Protein AF-A0A9W9NTW3-F1 (afdb_monomer_lite)

Sequence (119 aa):
MPRIQFTHSSDPPYADLFVRLSEVDTNGVSHNITQVYKALDPLRDQSQPISLELHDCAHTFRAGTRIRLIVAGGAFPMYARCLGTSEDRVRSDKVVPQKHTITVAGGLSELVLPVQVDA

Foldseek 3Di:
DKKWKFQKQKVVLFFKKKKFKFKQDQVRDTHTFWIDIDGDDSPDDSRGIDMDDTDDGDDDHDPPIDIDMDIDRDDPPVDQHRQSDPDDSVPDPHRDDMDMDIDPPDPRTDIDDPDDDDD

Secondary structure (DSSP, 8-state):
--EEEEEEEEESS--EEEEEEEEE-TTS-EEEEEEEEEEPPTTS-TTSEEEEEPPP----PPTT-EEEEEEES--TTTSPPP-SSSS-TTT-----PPEEEEE-GGG--EEE-------

Radius of gyration: 16.13 Å; chains: 1; bounding box: 38×30×45 Å

Structure (mmCIF, N/CA/C/O backbone):
data_AF-A0A9W9NTW3-F1
#
_entry.id   AF-A0A9W9NTW3-F1
#
loop_
_atom_site.group_PDB
_atom_site.id
_atom_site.type_symbol
_atom_site.label_atom_id
_atom_site.label_alt_id
_atom_site.label_comp_id
_atom_site.label_asym_id
_atom_site.label_entity_id
_atom_site.label_seq_id
_atom_site.pdbx_PDB_ins_code
_atom_site.Cartn_x
_atom_site.Cartn_y
_atom_site.Cartn_z
_atom_site.occupancy
_atom_site.B_iso_or_equiv
_atom_site.auth_seq_id
_atom_site.auth_comp_id
_atom_site.auth_asym_id
_atom_site.auth_atom_id
_atom_site.pdbx_PDB_model_num
ATOM 1 N N . MET A 1 1 ? -15.233 9.287 1.914 1.00 86.88 1 MET A N 1
ATOM 2 C CA . MET A 1 1 ? -14.686 7.929 1.713 1.00 86.88 1 MET A CA 1
ATOM 3 C C . MET A 1 1 ? -13.405 7.747 2.519 1.00 86.88 1 MET A C 1
ATOM 5 O O . MET A 1 1 ? -12.761 8.757 2.799 1.00 86.88 1 MET A O 1
ATOM 9 N N . PRO A 1 2 ? -13.054 6.522 2.952 1.00 95.62 2 PRO A N 1
ATOM 10 C CA . PRO A 1 2 ? -11.778 6.264 3.613 1.00 95.62 2 PRO A CA 1
ATOM 11 C C . PRO A 1 2 ? -10.611 6.588 2.678 1.00 95.62 2 PRO A C 1
ATOM 13 O O . PRO A 1 2 ? -10.638 6.245 1.498 1.00 95.62 2 PRO A O 1
ATOM 16 N N . ARG A 1 3 ? -9.581 7.248 3.197 1.00 96.06 3 ARG A N 1
ATOM 17 C CA . ARG A 1 3 ? -8.427 7.708 2.420 1.00 96.06 3 ARG A CA 1
ATOM 18 C C . ARG A 1 3 ? -7.154 7.445 3.196 1.00 96.06 3 ARG A C 1
ATOM 20 O O . ARG A 1 3 ? -7.140 7.573 4.417 1.00 96.06 3 ARG A O 1
ATOM 27 N N . ILE A 1 4 ? -6.076 7.132 2.491 1.00 95.50 4 ILE A N 1
ATOM 28 C CA . ILE A 1 4 ? -4.745 7.091 3.087 1.00 95.50 4 ILE A CA 1
ATOM 29 C C . ILE A 1 4 ? -3.791 8.054 2.400 1.00 95.50 4 ILE A C 1
ATOM 31 O O . ILE A 1 4 ? -3.919 8.344 1.207 1.00 95.50 4 ILE A O 1
ATOM 35 N N . GLN A 1 5 ? -2.826 8.535 3.172 1.00 94.69 5 GLN A N 1
ATOM 36 C CA . GLN A 1 5 ? -1.736 9.373 2.703 1.00 94.69 5 GLN A CA 1
ATOM 37 C C . GLN A 1 5 ? -0.433 8.883 3.323 1.00 94.69 5 GLN A C 1
ATOM 39 O O . GLN A 1 5 ? -0.409 8.577 4.509 1.00 94.69 5 GLN A O 1
ATOM 44 N N . PHE A 1 6 ? 0.626 8.759 2.525 1.00 94.94 6 PHE A N 1
ATOM 45 C CA . PHE A 1 6 ? 1.968 8.397 2.994 1.00 94.94 6 PHE A CA 1
ATOM 46 C C . PHE A 1 6 ? 3.007 8.677 1.905 1.00 94.94 6 PHE A C 1
ATOM 48 O O . PHE A 1 6 ? 2.689 8.692 0.715 1.00 94.94 6 PHE A O 1
ATOM 55 N N . THR A 1 7 ? 4.266 8.868 2.294 1.00 95.25 7 THR A N 1
ATOM 56 C CA . THR A 1 7 ? 5.374 8.940 1.334 1.00 95.25 7 THR A CA 1
ATOM 57 C C . THR A 1 7 ? 5.814 7.531 0.963 1.00 95.25 7 THR A C 1
ATOM 59 O O . THR A 1 7 ? 6.126 6.714 1.834 1.00 95.25 7 THR A O 1
ATOM 62 N N . HIS A 1 8 ? 5.844 7.256 -0.339 1.00 96.25 8 HIS A N 1
ATOM 63 C CA . HIS A 1 8 ? 6.239 5.970 -0.898 1.00 96.25 8 HIS A CA 1
ATOM 64 C C . HIS A 1 8 ? 7.295 6.156 -1.981 1.00 96.25 8 HIS A C 1
ATOM 66 O O . HIS A 1 8 ? 7.049 6.852 -2.973 1.00 96.25 8 HIS A O 1
ATOM 72 N N . SER A 1 9 ? 8.409 5.440 -1.851 1.00 96.81 9 SER A N 1
ATOM 73 C CA . SER A 1 9 ? 9.389 5.278 -2.920 1.00 96.81 9 SER A CA 1
ATOM 74 C C . SER A 1 9 ? 9.552 3.816 -3.330 1.00 96.81 9 SER A C 1
ATOM 76 O O . SER A 1 9 ? 9.303 2.898 -2.545 1.00 96.81 9 SER A O 1
ATOM 78 N N . SER A 1 10 ? 9.958 3.602 -4.577 1.00 97.94 10 SER A N 1
ATOM 79 C CA . SER A 1 10 ? 10.269 2.293 -5.130 1.00 97.94 10 SER A CA 1
ATOM 80 C C . SER A 1 10 ? 11.496 2.344 -6.032 1.00 97.94 10 SER A C 1
ATOM 82 O O . SER A 1 10 ? 11.723 3.328 -6.743 1.00 97.94 10 SER A O 1
ATOM 84 N N . ASP A 1 11 ? 12.257 1.255 -6.014 1.00 97.38 11 ASP A N 1
ATOM 85 C CA . ASP A 1 11 ? 13.385 1.014 -6.909 1.00 97.38 11 ASP A CA 1
ATOM 86 C C . ASP A 1 11 ? 13.287 -0.416 -7.476 1.00 97.38 11 ASP A C 1
ATOM 88 O O . ASP A 1 11 ? 13.340 -1.367 -6.684 1.00 97.38 11 ASP A O 1
ATOM 92 N N . PRO A 1 12 ? 13.076 -0.600 -8.797 1.00 96.75 12 PRO A N 1
ATOM 93 C CA . PRO A 1 12 ? 12.877 0.429 -9.833 1.00 96.75 12 PRO A CA 1
ATOM 94 C C . PRO A 1 12 ? 11.574 1.250 -9.659 1.00 96.75 12 PRO A C 1
ATOM 96 O O . PRO A 1 12 ? 10.703 0.894 -8.857 1.00 96.75 12 PRO A O 1
ATOM 99 N N . PRO A 1 13 ? 11.387 2.361 -10.407 1.00 97.25 13 PRO A N 1
ATOM 100 C CA . PRO A 1 13 ? 10.246 3.264 -10.202 1.00 97.25 13 PRO A CA 1
ATOM 101 C C . PRO A 1 13 ? 8.897 2.698 -10.674 1.00 97.25 13 PRO A C 1
ATOM 103 O O . PRO A 1 13 ? 7.852 3.235 -10.311 1.00 97.25 13 PRO A O 1
ATOM 106 N N . TYR A 1 14 ? 8.895 1.626 -11.470 1.00 97.56 14 TYR 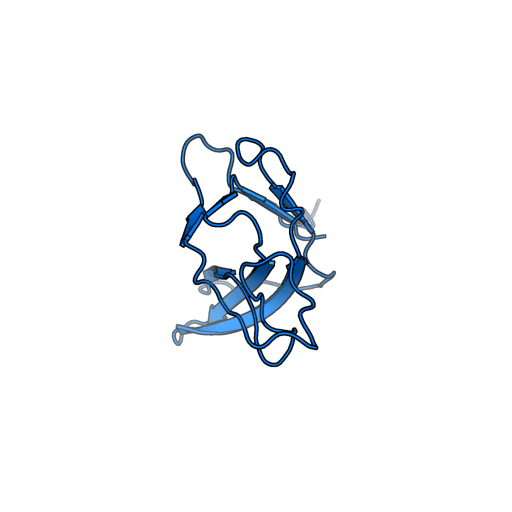A N 1
ATOM 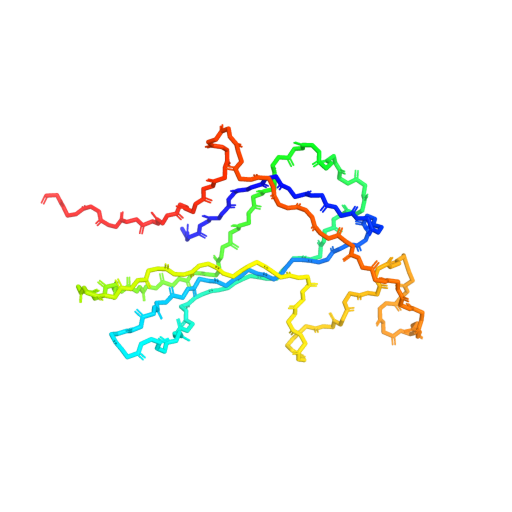107 C CA . TYR A 1 14 ? 7.678 0.949 -11.916 1.00 97.56 14 TYR A CA 1
ATOM 108 C C . TYR A 1 14 ? 7.099 0.152 -10.755 1.00 97.56 14 TYR A C 1
ATOM 110 O O . TYR A 1 14 ? 7.634 -0.897 -10.421 1.00 97.56 14 TYR A O 1
ATOM 118 N N . ALA A 1 15 ? 6.029 0.630 -10.133 1.00 97.62 15 ALA A N 1
ATOM 119 C CA . ALA A 1 15 ? 5.446 -0.006 -8.959 1.00 97.62 15 ALA A CA 1
ATOM 120 C C . ALA A 1 15 ? 3.924 0.087 -8.966 1.00 97.62 15 ALA A C 1
ATOM 122 O O . ALA A 1 15 ? 3.343 1.054 -9.460 1.00 97.62 15 ALA A O 1
ATOM 123 N N . ASP A 1 16 ? 3.291 -0.905 -8.351 1.00 97.50 16 ASP A N 1
ATOM 124 C CA . ASP A 1 16 ? 1.881 -0.846 -7.998 1.00 97.50 16 ASP A CA 1
ATOM 125 C C . ASP A 1 16 ? 1.742 -0.801 -6.487 1.00 97.50 16 ASP A C 1
ATOM 127 O O . ASP A 1 16 ? 2.638 -1.215 -5.750 1.00 97.50 16 ASP A O 1
ATOM 131 N N . LEU A 1 17 ? 0.591 -0.324 -6.033 1.00 98.00 17 LEU A N 1
ATOM 132 C CA . LEU A 1 17 ? 0.193 -0.396 -4.643 1.00 98.00 17 LEU A CA 1
ATOM 133 C C . LEU A 1 17 ? -1.176 -1.037 -4.531 1.00 98.00 17 LEU A C 1
ATOM 135 O O . LEU A 1 17 ? -2.138 -0.602 -5.156 1.00 98.00 17 LEU A O 1
ATOM 139 N N . PHE A 1 18 ? -1.252 -2.048 -3.683 1.00 98.31 18 PHE A N 1
ATOM 140 C CA . PHE A 1 18 ? -2.479 -2.568 -3.123 1.00 98.31 18 PHE A CA 1
ATOM 141 C C . PHE A 1 18 ? -2.559 -2.141 -1.664 1.00 98.31 18 PHE A C 1
ATOM 143 O O . PHE A 1 18 ? -1.623 -2.345 -0.889 1.00 98.31 18 PHE A O 1
ATOM 150 N N . VAL A 1 19 ? -3.688 -1.558 -1.292 1.00 98.25 19 VAL A N 1
ATOM 151 C CA . VAL A 1 19 ? -3.947 -1.087 0.061 1.00 98.25 19 VAL A CA 1
ATOM 152 C C . VAL A 1 19 ? -5.247 -1.704 0.527 1.00 98.25 19 VAL A C 1
ATOM 154 O O . VAL A 1 19 ? -6.257 -1.590 -0.160 1.00 98.25 19 VAL A O 1
ATOM 157 N N . ARG A 1 20 ? -5.238 -2.316 1.708 1.00 98.00 20 ARG A N 1
ATOM 158 C CA . ARG A 1 20 ? -6.417 -2.933 2.316 1.00 98.00 20 ARG A CA 1
ATOM 159 C C . ARG A 1 20 ? -6.610 -2.448 3.745 1.00 98.00 20 ARG A C 1
ATOM 161 O O . ARG A 1 20 ? -5.704 -2.563 4.567 1.00 98.00 20 ARG A O 1
ATOM 168 N N . LEU A 1 21 ? -7.818 -1.978 4.037 1.00 98.38 21 LEU A N 1
ATOM 169 C CA . LEU A 1 21 ? -8.309 -1.694 5.378 1.00 98.38 21 LEU A CA 1
ATOM 170 C C . LEU A 1 21 ? -9.046 -2.921 5.919 1.00 98.38 21 LEU A C 1
ATOM 172 O O . LEU A 1 21 ? -9.805 -3.588 5.213 1.00 98.38 21 LEU A O 1
ATOM 176 N N . SER A 1 22 ? -8.801 -3.268 7.173 1.00 98.44 22 SER A N 1
ATOM 177 C CA . SER A 1 22 ? -9.380 -4.449 7.805 1.00 98.44 22 SER A CA 1
ATOM 178 C C . SER A 1 22 ? -9.696 -4.217 9.270 1.00 98.44 22 SER A C 1
ATOM 180 O O . SER A 1 22 ? -9.043 -3.419 9.941 1.00 98.44 22 SER A O 1
ATOM 182 N N . GLU A 1 23 ? -10.662 -4.977 9.768 1.00 98.50 23 GLU A N 1
ATOM 183 C CA . GLU A 1 23 ? -10.891 -5.165 11.195 1.00 98.50 23 GLU A CA 1
ATOM 184 C C . GLU A 1 23 ? -10.290 -6.506 11.610 1.00 98.50 23 GLU A C 1
ATOM 186 O O . GLU A 1 23 ? -10.466 -7.524 10.940 1.00 98.50 23 GLU A O 1
ATOM 191 N N . VAL A 1 24 ? -9.534 -6.501 12.698 1.00 98.75 24 VAL A N 1
ATOM 192 C CA . VAL A 1 24 ? -9.000 -7.705 13.322 1.00 98.75 24 VAL A CA 1
ATOM 193 C C . VAL A 1 24 ? -9.885 -8.025 14.510 1.00 98.75 24 VAL A C 1
ATOM 195 O O . VAL A 1 24 ? -9.950 -7.230 15.450 1.00 98.75 24 VAL A O 1
ATOM 198 N N . ASP A 1 25 ? -10.576 -9.158 14.449 1.00 97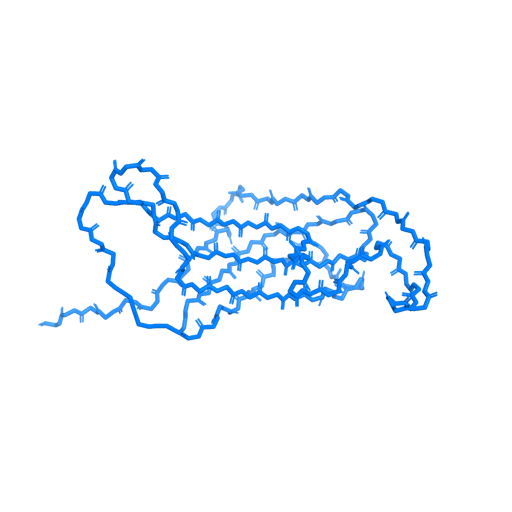.81 25 ASP A N 1
ATOM 199 C CA . ASP A 1 25 ? -11.466 -9.584 15.523 1.00 97.81 25 ASP A CA 1
ATOM 200 C C . ASP A 1 25 ? -10.696 -10.029 16.779 1.00 97.81 25 ASP A C 1
ATOM 202 O O . ASP A 1 25 ? -9.462 -10.085 16.810 1.00 97.81 25 ASP A O 1
ATOM 206 N N . THR A 1 26 ? -11.431 -10.339 17.846 1.00 97.50 26 THR A N 1
ATOM 207 C CA . THR A 1 26 ? -10.862 -10.746 19.140 1.00 97.50 26 THR A CA 1
ATOM 208 C C . THR A 1 26 ? -10.124 -12.087 19.090 1.00 97.50 26 THR A C 1
ATOM 210 O O . THR A 1 26 ? -9.323 -12.360 19.980 1.00 97.50 26 THR A O 1
ATOM 213 N N . ASN A 1 27 ? -10.341 -12.896 18.047 1.00 97.31 27 ASN A N 1
ATOM 214 C CA . ASN A 1 27 ? -9.606 -14.136 17.790 1.00 97.31 27 ASN A CA 1
ATOM 215 C C . ASN A 1 27 ? -8.358 -13.903 16.915 1.00 97.31 27 ASN A C 1
ATOM 217 O O . ASN A 1 27 ? -7.626 -14.845 16.617 1.00 97.31 27 ASN A O 1
ATOM 221 N N . GLY A 1 28 ? -8.102 -12.661 16.490 1.00 97.38 28 GLY A N 1
ATOM 222 C CA . GLY A 1 28 ? -6.970 -12.293 15.644 1.00 97.38 28 GLY A CA 1
ATOM 223 C C . GLY A 1 28 ? -7.214 -12.459 14.140 1.00 97.38 28 GLY A C 1
ATOM 224 O O . GLY A 1 28 ? -6.290 -12.230 13.352 1.00 97.38 28 GLY A O 1
ATOM 225 N N . VAL A 1 29 ? -8.428 -12.822 13.713 1.00 98.19 29 VAL A N 1
ATOM 226 C CA . VAL A 1 29 ? -8.765 -12.983 12.291 1.00 98.19 29 VAL A CA 1
ATOM 227 C C . VAL A 1 29 ? -8.948 -11.609 11.654 1.00 98.19 29 VAL A C 1
ATOM 229 O O . VAL A 1 29 ? -9.635 -10.744 12.190 1.00 98.19 29 VAL A O 1
ATOM 232 N N . SER A 1 30 ? -8.319 -11.392 10.495 1.00 98.31 30 SER A N 1
ATOM 233 C CA . SER A 1 30 ? -8.356 -10.112 9.782 1.00 98.31 30 SER A CA 1
ATOM 234 C C . SER A 1 30 ? -9.398 -10.122 8.664 1.00 98.31 30 SER A C 1
ATOM 236 O O . SER A 1 30 ? -9.183 -10.699 7.594 1.00 98.31 30 SER A O 1
ATOM 238 N N . HIS A 1 31 ? -10.505 -9.424 8.894 1.00 98.06 31 HIS A N 1
ATOM 239 C CA . HIS A 1 31 ? -11.634 -9.298 7.974 1.00 98.06 31 HIS A CA 1
ATOM 240 C C . HIS A 1 31 ? -11.466 -8.072 7.082 1.00 98.06 31 HIS A C 1
ATOM 242 O O . HIS A 1 31 ? -11.147 -6.985 7.560 1.00 98.06 31 HIS A O 1
ATOM 248 N N . ASN A 1 32 ? -11.622 -8.250 5.770 1.00 97.62 32 ASN A N 1
ATOM 249 C CA . ASN A 1 32 ? -11.512 -7.155 4.809 1.00 97.62 32 ASN A CA 1
ATOM 250 C C . ASN A 1 32 ? -12.708 -6.212 4.937 1.00 97.62 32 ASN A C 1
ATOM 252 O O . ASN A 1 32 ? -13.835 -6.694 4.975 1.00 97.62 32 ASN A O 1
ATOM 256 N N . ILE A 1 33 ? -12.465 -4.902 4.941 1.00 97.81 33 ILE A N 1
ATOM 257 C CA . ILE A 1 33 ? -13.533 -3.893 4.902 1.00 97.81 33 ILE A CA 1
ATOM 258 C C . ILE A 1 33 ? -13.584 -3.262 3.515 1.00 97.81 33 ILE A C 1
ATOM 260 O O . ILE A 1 33 ? -14.602 -3.313 2.836 1.00 97.81 33 ILE A O 1
ATOM 264 N N . THR A 1 34 ? -12.469 -2.666 3.098 1.00 98.00 34 THR A N 1
ATOM 265 C CA . THR A 1 34 ? -12.330 -1.997 1.805 1.00 98.00 34 THR A CA 1
ATOM 266 C C . THR A 1 34 ? -10.865 -1.975 1.384 1.00 98.00 34 THR A C 1
ATOM 268 O O . THR A 1 34 ? -9.958 -2.201 2.190 1.00 98.00 34 THR A O 1
ATOM 271 N N . GLN A 1 35 ? -10.622 -1.721 0.106 1.00 98.00 35 GLN A N 1
ATOM 272 C CA . GLN A 1 35 ? -9.303 -1.770 -0.504 1.00 98.00 35 GLN A CA 1
ATOM 273 C C . GLN A 1 35 ? -9.226 -0.875 -1.740 1.00 98.00 35 GLN A C 1
ATOM 275 O O . GLN A 1 35 ? -10.245 -0.404 -2.237 1.00 98.00 35 GLN A O 1
ATOM 280 N N . VAL A 1 36 ? -8.013 -0.656 -2.239 1.00 98.06 36 VAL A N 1
ATOM 281 C CA . VAL A 1 36 ? -7.749 -0.038 -3.542 1.00 98.06 36 VAL A CA 1
ATOM 282 C C . VAL A 1 36 ? -6.478 -0.630 -4.140 1.00 98.06 36 VAL A C 1
ATOM 284 O O . VAL A 1 36 ? -5.565 -1.040 -3.421 1.00 98.06 36 VAL A O 1
ATOM 287 N N . TYR A 1 37 ? -6.421 -0.661 -5.467 1.00 98.06 37 TYR A N 1
ATOM 288 C CA . TYR A 1 37 ? -5.220 -0.965 -6.231 1.00 98.06 37 TYR A CA 1
ATOM 289 C C . TYR A 1 37 ? -4.898 0.201 -7.165 1.00 98.06 37 TYR A C 1
ATOM 291 O O . TYR A 1 37 ? -5.784 0.727 -7.841 1.00 98.06 37 TYR A O 1
ATOM 299 N N . LYS A 1 38 ? -3.628 0.598 -7.224 1.00 97.69 38 LYS A N 1
ATOM 300 C CA . LYS A 1 38 ? -3.153 1.692 -8.069 1.00 97.69 38 LYS A CA 1
ATOM 301 C C . LYS A 1 38 ? -1.828 1.320 -8.724 1.00 97.69 38 LYS A C 1
ATOM 303 O O . LYS A 1 38 ? -0.843 1.100 -8.026 1.00 97.69 38 LYS A O 1
ATOM 308 N N . ALA A 1 39 ? -1.792 1.330 -10.054 1.00 95.88 39 ALA A N 1
ATOM 309 C CA . ALA A 1 39 ? -0.533 1.412 -10.786 1.00 95.88 39 ALA A CA 1
ATOM 310 C C . ALA A 1 39 ? 0.014 2.841 -10.677 1.00 95.88 39 ALA A C 1
ATOM 312 O O . ALA A 1 39 ? -0.706 3.802 -10.972 1.00 95.88 39 ALA A O 1
ATOM 313 N N . LEU A 1 40 ? 1.248 2.983 -10.192 1.00 97.31 40 LEU A N 1
ATOM 314 C CA . LEU A 1 40 ? 1.873 4.286 -9.997 1.00 97.31 40 LEU A CA 1
ATOM 315 C C . LEU A 1 40 ? 2.519 4.777 -11.289 1.00 97.31 40 LEU A C 1
ATOM 317 O O . LEU A 1 40 ? 3.036 3.993 -12.083 1.00 97.31 40 LEU A O 1
ATOM 321 N N . ASP A 1 41 ? 2.524 6.096 -11.459 1.00 96.81 41 ASP A N 1
ATOM 322 C CA . ASP A 1 41 ? 3.317 6.738 -12.499 1.00 96.81 41 ASP A CA 1
ATOM 323 C C . ASP A 1 41 ? 4.815 6.610 -12.146 1.00 96.81 41 ASP A C 1
ATOM 325 O O . ASP A 1 41 ? 5.230 7.097 -11.081 1.00 96.81 41 ASP A O 1
ATOM 329 N N . PRO A 1 42 ? 5.642 5.960 -12.990 1.00 96.81 42 PRO A N 1
ATOM 330 C CA . PRO A 1 42 ? 7.080 5.858 -12.756 1.00 96.81 42 PRO A CA 1
ATOM 331 C C . PRO A 1 42 ? 7.798 7.217 -12.801 1.00 96.81 42 PRO A C 1
ATOM 333 O O . PRO A 1 42 ? 8.914 7.314 -12.296 1.00 96.81 42 PRO A O 1
ATOM 336 N N . LEU A 1 43 ? 7.177 8.261 -13.366 1.00 97.00 43 LEU A N 1
ATOM 337 C CA . LEU A 1 43 ? 7.721 9.621 -13.437 1.00 97.00 43 LEU A CA 1
ATOM 338 C C . LEU A 1 43 ? 7.306 10.516 -12.259 1.00 97.00 43 LEU A C 1
ATOM 340 O O . LEU A 1 43 ? 7.720 11.674 -12.202 1.00 97.00 43 LEU A O 1
ATOM 344 N N . ARG A 1 44 ? 6.501 10.011 -11.312 1.00 96.44 44 ARG A N 1
ATOM 345 C CA . ARG A 1 44 ? 6.078 10.791 -10.138 1.00 96.44 44 ARG A CA 1
ATOM 346 C C . ARG A 1 44 ? 7.285 11.240 -9.302 1.00 96.44 44 ARG A C 1
ATOM 348 O O . ARG A 1 44 ? 8.253 10.493 -9.135 1.00 96.44 44 ARG A O 1
ATOM 355 N N . ASP A 1 45 ? 7.168 12.401 -8.665 1.00 95.81 45 ASP A N 1
ATOM 356 C CA . ASP A 1 45 ? 8.095 12.798 -7.606 1.00 95.81 45 ASP A CA 1
ATOM 357 C C . ASP A 1 45 ? 7.896 11.890 -6.381 1.00 95.81 45 ASP A C 1
ATOM 359 O O . ASP A 1 45 ? 6.888 11.968 -5.679 1.00 95.81 45 ASP A O 1
ATOM 363 N N . GLN A 1 46 ? 8.862 11.004 -6.131 1.00 95.19 46 GLN A N 1
ATOM 364 C CA . GLN A 1 46 ? 8.798 10.031 -5.037 1.00 95.19 46 GLN A CA 1
ATOM 365 C C . GLN A 1 46 ? 8.995 10.662 -3.647 1.00 95.19 46 GLN A C 1
ATOM 367 O O . GLN A 1 46 ? 8.824 9.970 -2.643 1.00 95.19 46 GLN A O 1
ATOM 372 N N . SER A 1 47 ? 9.371 11.945 -3.576 1.00 91.50 47 SER A N 1
ATOM 373 C CA . SER A 1 47 ? 9.453 12.695 -2.318 1.00 91.50 47 SER A CA 1
ATOM 374 C C . SER A 1 47 ? 8.089 13.212 -1.851 1.00 91.50 47 SER A C 1
ATOM 376 O O . SER A 1 47 ? 7.889 13.411 -0.651 1.00 91.50 47 SER A O 1
ATOM 378 N N . GLN A 1 48 ? 7.132 13.371 -2.773 1.00 92.38 48 GLN A N 1
ATOM 379 C CA . GLN A 1 48 ? 5.782 13.814 -2.444 1.00 92.38 48 GLN A CA 1
ATOM 380 C C . GLN A 1 48 ? 4.944 12.663 -1.876 1.00 92.38 48 GLN A C 1
ATOM 382 O O . GLN A 1 48 ? 5.065 11.514 -2.322 1.00 92.38 48 GLN A O 1
ATOM 387 N N . PRO A 1 49 ? 4.069 12.942 -0.894 1.00 93.06 49 PRO A N 1
ATOM 388 C CA . PRO A 1 49 ? 3.140 11.944 -0.403 1.00 93.06 49 PRO A CA 1
ATOM 389 C C . PRO A 1 49 ? 2.162 11.553 -1.509 1.00 93.06 49 PRO A C 1
ATOM 391 O O . PRO A 1 49 ? 1.647 12.392 -2.248 1.00 93.06 49 PRO A O 1
ATOM 394 N N . ILE A 1 50 ? 1.861 10.262 -1.585 1.00 95.06 50 ILE A N 1
ATOM 395 C CA . ILE A 1 50 ? 0.748 9.782 -2.394 1.00 95.06 50 ILE A CA 1
ATOM 396 C C . ILE A 1 50 ? -0.519 9.791 -1.552 1.00 95.06 50 ILE A C 1
ATOM 398 O O . ILE A 1 50 ? -0.482 9.549 -0.345 1.00 95.06 50 ILE A O 1
ATOM 402 N N . SER A 1 51 ? -1.647 10.041 -2.207 1.00 95.31 51 SER A N 1
ATOM 403 C CA . SER A 1 51 ? -2.964 9.950 -1.599 1.00 95.31 51 SER A CA 1
ATOM 404 C C . SER A 1 51 ? -3.820 8.963 -2.377 1.00 95.31 51 SER A C 1
ATOM 406 O O . SER A 1 51 ? -3.915 9.052 -3.600 1.00 95.31 51 SER A O 1
ATOM 408 N N . LEU A 1 52 ? -4.402 8.001 -1.664 1.00 97.00 52 LEU A N 1
ATOM 409 C CA . LEU A 1 52 ? -5.225 6.948 -2.241 1.00 97.00 52 LEU A CA 1
ATOM 410 C C . LEU A 1 52 ? -6.568 6.902 -1.520 1.00 97.00 52 LEU A C 1
ATOM 412 O O . LEU A 1 52 ? -6.626 6.739 -0.300 1.00 97.00 52 LEU A O 1
ATOM 416 N N . GLU A 1 53 ? -7.638 7.033 -2.290 1.00 97.31 53 GLU A N 1
ATOM 417 C CA . GLU A 1 53 ? -9.001 6.805 -1.827 1.00 97.31 53 GLU A CA 1
ATOM 418 C C . GLU A 1 53 ? -9.315 5.309 -1.908 1.00 97.31 53 GLU A C 1
ATOM 420 O O . GLU A 1 53 ? -9.025 4.650 -2.909 1.00 97.31 53 GLU A O 1
ATOM 425 N N . LEU A 1 54 ? -9.863 4.761 -0.827 1.00 97.75 54 LEU A N 1
ATOM 426 C CA . LEU A 1 54 ? -10.361 3.390 -0.778 1.00 97.75 54 LEU A CA 1
ATOM 427 C C . LEU A 1 54 ? -11.795 3.354 -1.312 1.00 97.75 54 LEU A C 1
ATOM 429 O O . LEU A 1 54 ? -12.502 4.360 -1.252 1.00 97.75 54 LEU A O 1
ATOM 433 N N . HIS A 1 55 ? -12.242 2.192 -1.796 1.00 96.50 55 HIS A N 1
ATOM 434 C CA . HIS A 1 55 ? -13.635 2.033 -2.216 1.00 96.50 55 HIS A CA 1
ATOM 435 C C . HIS A 1 55 ? -14.614 2.386 -1.086 1.00 96.50 55 HIS A C 1
ATOM 437 O O . HIS A 1 55 ? -14.350 2.117 0.092 1.00 96.50 55 HIS A O 1
ATOM 443 N N . ASP A 1 56 ? -15.755 2.965 -1.458 1.00 93.81 56 ASP A N 1
ATOM 444 C CA . ASP A 1 56 ? -16.807 3.323 -0.512 1.00 93.81 56 ASP A CA 1
ATOM 445 C C . ASP A 1 56 ? -17.290 2.106 0.283 1.00 93.81 56 ASP A C 1
ATOM 447 O O . ASP A 1 56 ? -17.471 1.010 -0.248 1.00 93.81 56 ASP A O 1
ATOM 451 N N . CYS A 1 57 ? -17.507 2.310 1.580 1.00 94.19 57 CYS A N 1
ATOM 452 C CA . CYS A 1 57 ? -18.024 1.293 2.483 1.00 94.19 57 CYS A CA 1
ATOM 453 C C . CYS A 1 57 ? -18.760 1.941 3.660 1.00 94.19 57 CYS A C 1
ATOM 455 O O . CYS A 1 57 ? -18.400 3.035 4.098 1.00 94.19 57 CYS A O 1
ATOM 457 N N . ALA A 1 58 ? -19.728 1.223 4.223 1.00 94.06 58 ALA A N 1
ATOM 458 C CA . ALA A 1 58 ? -20.297 1.515 5.532 1.00 94.06 58 ALA A CA 1
ATOM 459 C C . ALA A 1 58 ? -19.896 0.383 6.481 1.00 94.06 58 ALA A C 1
ATOM 461 O O . ALA A 1 58 ? -20.193 -0.780 6.212 1.00 94.06 58 ALA A O 1
ATOM 462 N N . HIS A 1 59 ? -19.187 0.711 7.561 1.00 94.81 59 HIS A N 1
ATOM 463 C CA . HIS A 1 59 ? -18.695 -0.280 8.516 1.00 94.81 59 HIS A CA 1
ATOM 464 C C . HIS A 1 59 ? -18.659 0.289 9.931 1.00 94.81 59 HIS A C 1
ATOM 466 O O . HIS A 1 59 ? -18.234 1.426 10.131 1.00 94.81 59 HIS A O 1
ATOM 472 N N . THR A 1 60 ? -19.047 -0.522 10.913 1.00 95.06 60 THR A N 1
ATOM 473 C CA . THR A 1 60 ? -18.929 -0.194 12.337 1.00 95.06 60 THR A CA 1
ATOM 474 C C . THR A 1 60 ? -17.862 -1.083 12.957 1.00 95.06 60 THR A C 1
ATOM 476 O O . THR A 1 60 ? -18.051 -2.294 13.066 1.00 95.06 60 THR A O 1
ATOM 479 N N . PHE A 1 61 ? -16.756 -0.481 13.397 1.00 95.12 61 PHE A N 1
ATOM 480 C CA . PHE A 1 61 ? -15.743 -1.190 14.174 1.00 95.12 61 PHE A CA 1
ATOM 481 C C . PHE A 1 61 ? -16.307 -1.543 15.548 1.00 95.12 61 PHE A C 1
ATOM 483 O O . PHE A 1 61 ? -16.787 -0.673 16.278 1.00 95.12 61 PHE A O 1
ATOM 490 N N . ARG A 1 62 ? -16.270 -2.827 15.902 1.00 95.06 62 ARG A N 1
ATOM 491 C CA . ARG A 1 62 ? -16.792 -3.302 17.183 1.00 95.06 62 ARG A CA 1
ATOM 492 C C . ARG A 1 62 ? -15.809 -2.986 18.307 1.00 95.06 62 ARG A C 1
ATOM 494 O O . ARG A 1 62 ? -14.596 -3.001 18.127 1.00 95.06 62 ARG A O 1
ATOM 501 N N . ALA A 1 63 ? -16.325 -2.742 19.508 1.00 96.25 63 ALA A N 1
ATOM 502 C CA . ALA A 1 63 ? -15.469 -2.581 20.677 1.00 96.25 63 ALA A CA 1
ATOM 503 C C . ALA A 1 63 ? -14.595 -3.834 20.892 1.00 96.25 63 ALA A C 1
ATOM 505 O O . ALA A 1 63 ? -15.065 -4.964 20.757 1.00 96.25 63 ALA A O 1
ATOM 506 N N . GLY A 1 64 ? -13.322 -3.626 21.231 1.00 97.12 64 GLY A N 1
ATOM 507 C CA . GLY A 1 64 ? -12.361 -4.707 21.477 1.00 97.12 64 GLY A CA 1
ATOM 508 C C . GLY A 1 64 ? -11.669 -5.275 20.231 1.00 97.12 64 GLY A C 1
ATOM 509 O O . GLY A 1 64 ? -10.775 -6.107 20.382 1.00 97.12 64 GLY A O 1
ATOM 510 N N . THR A 1 65 ? -12.017 -4.827 19.022 1.00 98.06 65 THR A N 1
ATOM 511 C CA . THR A 1 65 ? -11.306 -5.190 17.784 1.00 98.06 65 THR A CA 1
ATOM 512 C C . THR A 1 65 ? -10.180 -4.198 17.475 1.00 98.06 65 THR A C 1
ATOM 514 O O . THR A 1 65 ? -9.947 -3.233 18.210 1.00 98.06 65 THR A O 1
ATOM 517 N N . ARG A 1 66 ? -9.417 -4.446 16.403 1.00 98.31 66 ARG A N 1
ATOM 518 C CA . ARG A 1 66 ? -8.349 -3.537 15.951 1.00 98.31 66 ARG A CA 1
ATOM 519 C C . ARG A 1 66 ? -8.510 -3.163 14.489 1.00 98.31 66 ARG A C 1
ATOM 521 O O . ARG A 1 66 ? -8.847 -4.001 13.662 1.00 98.31 66 ARG A O 1
ATOM 528 N N . ILE A 1 67 ? -8.152 -1.929 14.159 1.00 97.44 67 ILE A N 1
ATOM 529 C CA . ILE A 1 67 ? -8.002 -1.483 12.773 1.00 97.44 67 ILE A CA 1
ATOM 530 C C . ILE A 1 67 ? -6.636 -1.948 12.257 1.00 97.44 67 ILE A C 1
ATOM 532 O O . ILE A 1 67 ? -5.620 -1.786 12.935 1.00 97.44 67 ILE A O 1
ATOM 536 N N . ARG A 1 68 ? -6.597 -2.526 11.055 1.00 97.75 68 ARG A N 1
ATOM 537 C CA . ARG A 1 68 ? -5.367 -2.929 10.365 1.00 97.75 68 ARG A CA 1
ATOM 538 C C . ARG A 1 68 ? -5.336 -2.352 8.958 1.00 97.75 68 ARG A C 1
ATOM 540 O O . ARG A 1 68 ? -6.310 -2.466 8.220 1.00 97.75 68 ARG A O 1
ATOM 547 N N . LEU A 1 69 ? -4.182 -1.810 8.582 1.00 96.81 69 LEU A N 1
ATOM 548 C CA . LEU A 1 69 ? -3.866 -1.413 7.216 1.00 96.81 69 LEU A CA 1
ATOM 549 C C . LEU A 1 69 ? -2.784 -2.344 6.661 1.00 96.81 69 LEU A C 1
ATOM 551 O O . LEU A 1 69 ? -1.773 -2.583 7.321 1.00 96.81 69 LEU A O 1
ATOM 555 N N . ILE A 1 70 ? -2.998 -2.867 5.458 1.00 97.19 70 ILE A N 1
ATOM 556 C CA . ILE A 1 70 ? -1.984 -3.574 4.673 1.00 97.19 70 ILE A CA 1
ATOM 557 C C . ILE A 1 70 ? -1.644 -2.695 3.477 1.00 97.19 70 ILE A C 1
ATOM 559 O O . ILE A 1 70 ? -2.551 -2.251 2.778 1.00 97.19 70 ILE A O 1
ATOM 563 N N . VAL A 1 71 ? -0.352 -2.483 3.232 1.00 96.94 71 VAL A N 1
ATOM 564 C CA . VAL A 1 71 ? 0.172 -1.842 2.021 1.00 96.94 71 VAL A CA 1
ATOM 565 C C . VAL A 1 71 ? 1.145 -2.819 1.367 1.00 96.94 71 VAL A C 1
ATOM 567 O O . VAL A 1 71 ? 2.074 -3.291 2.021 1.00 96.94 71 VAL A O 1
ATOM 570 N N . ALA A 1 72 ? 0.909 -3.165 0.104 1.00 97.19 72 ALA A N 1
ATOM 571 C CA . ALA A 1 72 ? 1.659 -4.183 -0.628 1.00 97.19 72 ALA A CA 1
ATOM 572 C C . ALA A 1 72 ? 1.895 -3.773 -2.088 1.00 97.19 72 ALA A C 1
ATOM 574 O O . ALA A 1 72 ? 1.150 -2.966 -2.632 1.00 97.19 72 ALA A O 1
ATOM 575 N N . GLY A 1 73 ? 2.891 -4.375 -2.745 1.00 97.06 73 GLY A N 1
ATOM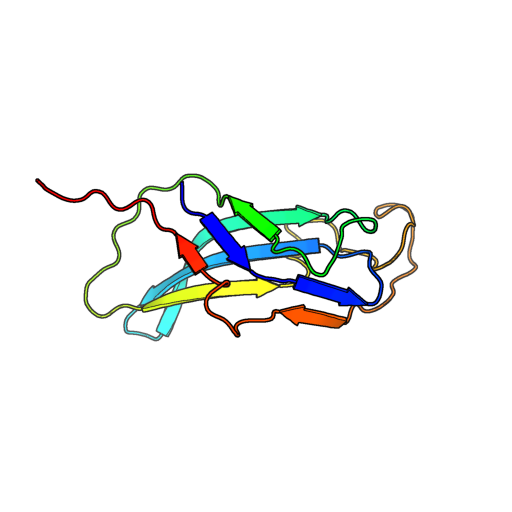 576 C CA . GLY A 1 73 ? 3.212 -4.128 -4.161 1.00 97.06 73 GLY A CA 1
ATOM 577 C C . GLY A 1 73 ? 2.271 -4.799 -5.176 1.00 97.06 73 GLY A C 1
ATOM 578 O O . GLY A 1 73 ? 2.488 -4.706 -6.381 1.00 97.06 73 GLY A O 1
ATOM 579 N N . GLY A 1 74 ? 1.243 -5.522 -4.718 1.00 95.56 74 GLY A N 1
ATOM 580 C CA . GLY A 1 74 ? 0.291 -6.210 -5.589 1.00 95.56 74 GLY A CA 1
ATOM 581 C C . GLY A 1 74 ? -0.704 -7.092 -4.834 1.00 95.56 74 GLY A C 1
ATOM 582 O O . GLY A 1 74 ? -0.577 -7.308 -3.631 1.00 95.56 74 GLY A O 1
ATOM 583 N N . ALA A 1 75 ? -1.697 -7.608 -5.562 1.00 96.31 75 ALA A N 1
ATOM 584 C CA . ALA A 1 75 ? -2.719 -8.526 -5.055 1.00 96.31 75 ALA A CA 1
ATOM 585 C C . ALA A 1 75 ? -3.136 -9.525 -6.150 1.00 96.31 75 ALA A C 1
ATOM 587 O O . ALA A 1 75 ? -4.256 -9.514 -6.654 1.00 96.31 75 ALA A O 1
ATOM 588 N N . PHE A 1 76 ? -2.201 -10.378 -6.564 1.00 94.50 76 PHE A N 1
ATOM 589 C CA . PHE A 1 76 ? -2.479 -11.455 -7.516 1.00 94.50 76 PHE A CA 1
ATOM 590 C C . PHE A 1 76 ? -3.344 -12.553 -6.854 1.00 94.50 76 PHE A C 1
ATOM 592 O O . PHE A 1 76 ? -3.112 -12.858 -5.684 1.00 94.50 76 PHE A O 1
ATOM 599 N N . PRO A 1 77 ? -4.316 -13.175 -7.552 1.00 94.62 77 PRO A N 1
ATOM 600 C CA . PRO A 1 77 ? -4.667 -13.008 -8.967 1.00 94.62 77 PRO A CA 1
ATOM 601 C C . PRO A 1 77 ? -5.708 -11.917 -9.255 1.00 94.62 77 PRO A C 1
ATOM 603 O O . PRO A 1 77 ? -6.115 -11.773 -10.402 1.00 94.62 77 PRO A O 1
ATOM 606 N N . MET A 1 78 ? -6.146 -11.154 -8.248 1.00 95.06 78 MET A N 1
ATOM 607 C CA . MET A 1 78 ? -7.171 -10.116 -8.423 1.00 95.06 78 MET A CA 1
ATOM 608 C C . MET A 1 78 ? -6.729 -9.020 -9.402 1.00 95.06 78 MET A C 1
ATOM 610 O O . MET A 1 78 ? -7.540 -8.538 -10.186 1.00 95.06 78 MET A O 1
ATOM 614 N N . TYR A 1 79 ? -5.442 -8.667 -9.383 1.00 93.69 79 TYR A N 1
ATOM 615 C CA . TYR A 1 79 ? -4.830 -7.750 -10.343 1.00 93.69 79 TYR A CA 1
ATOM 616 C C . TYR A 1 79 ? -3.636 -8.405 -11.035 1.00 93.69 79 TYR A C 1
ATOM 618 O O . TYR A 1 79 ? -2.942 -9.248 -10.454 1.00 93.69 79 TYR A O 1
ATOM 626 N N . ALA A 1 80 ? -3.385 -7.992 -12.280 1.00 92.75 80 ALA A N 1
ATOM 627 C CA . ALA A 1 80 ? -2.193 -8.395 -13.014 1.00 92.75 80 ALA A CA 1
ATOM 628 C C . ALA A 1 80 ? -0.926 -8.027 -12.224 1.00 92.75 80 ALA A C 1
ATOM 630 O O . ALA A 1 80 ? -0.872 -7.002 -11.542 1.00 92.75 80 ALA A O 1
ATOM 631 N N . ARG A 1 81 ? 0.098 -8.880 -12.309 1.00 92.69 81 ARG A N 1
ATOM 632 C CA . ARG A 1 81 ? 1.361 -8.672 -11.592 1.00 92.69 81 ARG A CA 1
ATOM 633 C C . ARG A 1 81 ? 2.038 -7.389 -12.081 1.00 92.69 81 ARG A C 1
ATOM 635 O O . ARG A 1 81 ? 2.089 -7.138 -13.285 1.00 92.69 81 ARG A O 1
ATOM 642 N N . CYS A 1 82 ? 2.602 -6.616 -11.155 1.00 95.00 82 CYS A N 1
ATOM 643 C CA . CYS A 1 82 ? 3.563 -5.584 -11.520 1.00 95.00 82 CYS A CA 1
ATOM 644 C C . CYS A 1 82 ? 4.843 -6.267 -12.009 1.00 95.00 82 CYS A C 1
ATOM 646 O O . CYS A 1 82 ? 5.373 -7.127 -11.307 1.00 95.00 82 CYS A O 1
ATOM 648 N N . LEU A 1 83 ? 5.340 -5.902 -13.191 1.00 96.88 83 LEU A N 1
ATOM 649 C CA . LEU A 1 83 ? 6.585 -6.472 -13.715 1.00 96.88 83 LEU A CA 1
ATOM 650 C C . LEU A 1 83 ? 7.842 -5.767 -13.184 1.00 96.88 83 LEU A C 1
ATOM 652 O O . LEU A 1 83 ? 8.941 -6.279 -13.361 1.00 96.88 83 LEU A O 1
ATOM 656 N N . GLY A 1 84 ? 7.713 -4.585 -12.572 1.00 97.00 84 GLY A 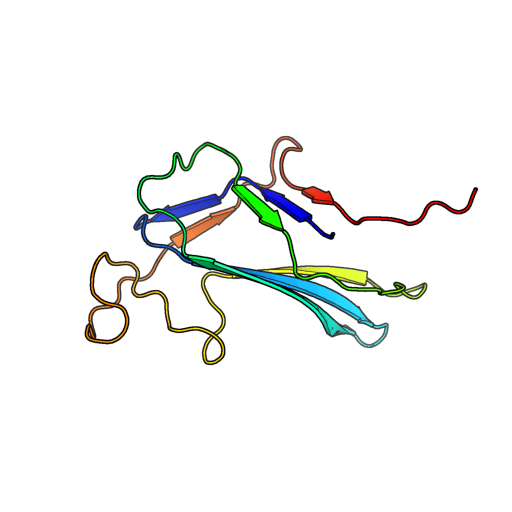N 1
ATOM 657 C CA . GLY A 1 84 ? 8.872 -3.766 -12.194 1.00 97.00 84 GLY A CA 1
ATOM 658 C C . GLY A 1 84 ? 9.615 -3.152 -13.387 1.00 97.00 84 GLY A C 1
ATOM 659 O O . GLY A 1 84 ? 10.732 -2.666 -13.237 1.00 97.00 84 GLY A O 1
ATOM 660 N N . THR A 1 85 ? 9.004 -3.147 -14.573 1.00 96.69 85 THR A N 1
ATOM 661 C CA . THR A 1 85 ? 9.582 -2.635 -15.823 1.00 96.69 85 THR A CA 1
ATOM 662 C C . THR A 1 85 ? 8.568 -1.771 -16.582 1.00 96.69 85 THR A C 1
ATOM 664 O O . THR A 1 85 ? 7.387 -1.723 -16.229 1.00 96.69 85 THR A O 1
ATOM 667 N N . SER A 1 86 ? 9.024 -1.101 -17.645 1.00 95.31 86 SER A N 1
ATOM 668 C CA . SER A 1 86 ? 8.160 -0.423 -18.622 1.00 95.31 86 SER A CA 1
ATOM 669 C C . SER A 1 86 ? 7.520 -1.372 -19.639 1.00 95.31 86 SER A C 1
ATOM 671 O O . SER A 1 86 ? 6.794 -0.912 -20.520 1.00 95.31 86 SER A O 1
ATOM 673 N N . GLU A 1 87 ? 7.813 -2.673 -19.574 1.00 94.75 87 GLU A N 1
ATOM 674 C CA . GLU A 1 87 ? 7.335 -3.625 -20.570 1.00 94.75 87 GLU A CA 1
ATOM 675 C C . GLU A 1 87 ? 5.831 -3.915 -20.409 1.00 94.75 87 GLU A C 1
ATOM 677 O O . GLU A 1 87 ? 5.224 -3.699 -19.357 1.00 94.75 87 GLU A O 1
ATOM 682 N N . ASP A 1 88 ? 5.209 -4.398 -21.487 1.00 92.06 88 ASP A N 1
ATOM 683 C CA . ASP A 1 88 ? 3.791 -4.762 -21.511 1.00 92.06 88 ASP A CA 1
ATOM 684 C C . ASP A 1 88 ? 3.506 -5.862 -20.472 1.00 92.06 88 ASP A C 1
ATOM 686 O O . ASP A 1 88 ? 4.038 -6.969 -20.557 1.00 92.06 88 ASP A O 1
ATOM 690 N N . ARG A 1 89 ? 2.631 -5.561 -19.504 1.00 89.56 89 ARG A N 1
ATOM 691 C CA . ARG A 1 89 ? 2.312 -6.441 -18.364 1.00 89.56 89 ARG A CA 1
ATOM 692 C C . ARG A 1 89 ? 1.683 -7.778 -18.744 1.00 89.56 89 ARG A C 1
ATOM 694 O O . ARG A 1 89 ? 1.683 -8.696 -17.927 1.00 89.56 89 ARG A O 1
ATOM 701 N N . VAL A 1 90 ? 1.083 -7.863 -19.928 1.00 88.88 90 VAL A N 1
ATOM 702 C CA . VAL A 1 90 ? 0.401 -9.065 -20.417 1.00 88.88 90 VAL A CA 1
ATOM 703 C C . VAL A 1 90 ? 1.336 -9.895 -21.287 1.00 88.88 90 VAL A C 1
ATOM 705 O O . VAL A 1 90 ? 1.272 -11.121 -21.248 1.00 88.88 90 VAL A O 1
ATOM 708 N N . ARG A 1 91 ? 2.186 -9.239 -22.084 1.00 92.44 91 ARG A N 1
ATOM 709 C CA . ARG A 1 91 ? 3.025 -9.913 -23.085 1.00 92.44 91 ARG A CA 1
ATOM 710 C C . ARG A 1 91 ? 4.438 -10.230 -22.617 1.00 92.44 91 ARG A C 1
ATOM 712 O O . ARG A 1 91 ? 5.040 -11.148 -23.164 1.00 92.44 91 ARG A O 1
ATOM 719 N N . SER A 1 92 ? 4.977 -9.462 -21.676 1.00 94.19 92 SER A N 1
ATOM 720 C CA . SER A 1 92 ? 6.342 -9.657 -21.199 1.00 94.19 92 SER A CA 1
ATOM 721 C C . SER A 1 92 ? 6.415 -10.714 -20.099 1.00 94.19 92 SER A C 1
ATOM 723 O O . SER A 1 92 ? 5.542 -10.822 -19.235 1.00 94.19 92 SER A O 1
ATOM 725 N N . ASP A 1 93 ? 7.499 -11.481 -20.126 1.00 94.12 93 ASP A N 1
ATOM 726 C CA . ASP A 1 93 ? 7.924 -12.413 -19.089 1.00 94.12 93 ASP A CA 1
ATOM 727 C C . ASP A 1 93 ? 9.060 -11.851 -18.214 1.00 94.12 93 ASP A C 1
ATOM 729 O O . ASP A 1 93 ? 9.454 -12.484 -17.230 1.00 94.12 93 ASP A O 1
ATOM 733 N N . LYS A 1 94 ? 9.568 -10.650 -18.520 1.00 96.25 94 LYS A N 1
ATOM 734 C CA . LYS A 1 94 ? 10.643 -10.018 -17.754 1.00 96.25 94 LYS A CA 1
ATOM 735 C C . LYS A 1 94 ? 10.096 -9.359 -16.501 1.00 96.25 94 LYS A C 1
ATOM 737 O O . LYS A 1 94 ? 9.289 -8.433 -16.563 1.00 96.25 94 LYS A O 1
ATOM 742 N N . VAL A 1 95 ? 10.607 -9.800 -15.357 1.00 96.06 95 VAL A N 1
ATOM 743 C CA . VAL A 1 95 ? 10.237 -9.280 -14.040 1.00 96.06 95 VAL A CA 1
ATOM 744 C C . VAL A 1 95 ? 11.482 -8.791 -13.314 1.00 96.06 95 VAL A C 1
ATOM 746 O O . VAL A 1 95 ? 12.483 -9.503 -13.240 1.00 96.06 95 VAL A O 1
ATOM 749 N N . VAL A 1 96 ? 11.400 -7.593 -12.741 1.00 97.44 96 VAL A N 1
ATOM 750 C CA . VAL A 1 96 ? 12.424 -7.023 -11.864 1.00 97.44 96 VAL A CA 1
ATOM 751 C C . VAL A 1 96 ? 11.817 -6.825 -10.472 1.00 97.44 96 VAL A C 1
ATOM 753 O O . VAL A 1 96 ? 10.801 -6.139 -10.357 1.00 97.44 96 VAL A O 1
ATOM 756 N N . PRO A 1 97 ? 12.399 -7.406 -9.404 1.00 97.12 97 PRO A N 1
ATOM 757 C CA . PRO A 1 97 ? 11.937 -7.169 -8.041 1.00 97.12 97 PRO A CA 1
ATOM 758 C C . PRO A 1 97 ? 11.982 -5.685 -7.680 1.00 97.12 97 PRO A C 1
ATOM 760 O O . PRO A 1 97 ? 12.988 -5.021 -7.923 1.00 97.12 97 PRO A O 1
ATOM 763 N N . GLN A 1 98 ? 10.918 -5.183 -7.056 1.00 97.44 98 GLN A N 1
ATOM 764 C CA . GLN A 1 98 ? 10.854 -3.797 -6.601 1.00 97.44 98 GLN A CA 1
ATOM 765 C C . GLN A 1 98 ? 11.056 -3.714 -5.095 1.00 97.44 98 GLN A C 1
ATOM 767 O O . GLN A 1 98 ? 10.334 -4.336 -4.312 1.00 97.44 98 GLN A O 1
ATOM 772 N N . LYS A 1 99 ? 12.024 -2.904 -4.670 1.00 98.19 99 LYS A N 1
ATOM 773 C CA . LYS A 1 99 ? 12.156 -2.515 -3.270 1.00 98.19 99 LYS A CA 1
ATOM 774 C C . LYS A 1 99 ? 11.214 -1.350 -3.002 1.00 98.19 99 LYS A C 1
ATOM 776 O O . LYS A 1 99 ? 11.419 -0.270 -3.539 1.00 98.19 99 LYS A O 1
ATOM 781 N N . HIS A 1 100 ? 10.227 -1.557 -2.138 1.00 97.69 100 HIS A N 1
ATOM 782 C CA . HIS A 1 100 ? 9.314 -0.511 -1.681 1.00 97.69 100 HIS A CA 1
ATOM 783 C C . HIS A 1 100 ? 9.784 0.066 -0.344 1.00 97.69 100 HIS A C 1
ATOM 785 O O . HIS A 1 100 ? 10.181 -0.680 0.552 1.00 97.69 100 HIS A O 1
ATOM 791 N N . THR A 1 101 ? 9.700 1.384 -0.190 1.00 96.38 101 THR A N 1
ATOM 792 C CA . THR A 1 101 ? 9.942 2.080 1.079 1.00 96.38 101 THR A CA 1
ATOM 793 C C . THR A 1 101 ? 8.741 2.955 1.403 1.00 96.38 101 THR A C 1
ATOM 795 O O . THR A 1 101 ? 8.309 3.756 0.577 1.00 96.38 101 THR A O 1
ATOM 798 N N . ILE A 1 102 ? 8.209 2.804 2.614 1.00 94.06 102 ILE A N 1
ATOM 799 C CA . ILE A 1 102 ? 7.142 3.647 3.157 1.00 94.06 102 ILE A CA 1
ATOM 800 C C . ILE A 1 102 ? 7.730 4.439 4.317 1.00 94.06 102 ILE A C 1
ATOM 802 O O . ILE A 1 102 ? 8.212 3.855 5.289 1.00 94.06 102 ILE A O 1
ATOM 806 N N . THR A 1 103 ? 7.670 5.763 4.228 1.00 91.62 103 THR A N 1
ATOM 807 C CA . THR A 1 103 ? 8.157 6.643 5.292 1.00 91.62 103 THR A CA 1
ATOM 808 C C . THR A 1 103 ? 6.994 7.065 6.179 1.00 91.62 103 THR A C 1
ATOM 810 O O . THR A 1 103 ? 6.165 7.880 5.787 1.00 91.62 103 THR A O 1
ATOM 813 N N . VAL A 1 104 ? 6.963 6.527 7.400 1.00 82.56 104 VAL A N 1
ATOM 814 C CA . VAL A 1 104 ? 5.962 6.831 8.445 1.00 82.56 104 VAL A CA 1
ATOM 815 C C . VAL A 1 104 ? 6.413 7.912 9.441 1.00 82.56 104 VAL A C 1
ATOM 817 O O . VAL A 1 104 ? 5.700 8.221 10.392 1.00 82.56 104 VAL A O 1
ATOM 820 N N . ALA A 1 105 ? 7.586 8.512 9.236 1.00 73.38 105 ALA A N 1
ATOM 821 C CA . ALA A 1 105 ? 8.109 9.581 10.086 1.00 73.38 105 ALA A CA 1
ATOM 822 C C . ALA A 1 105 ? 7.526 10.960 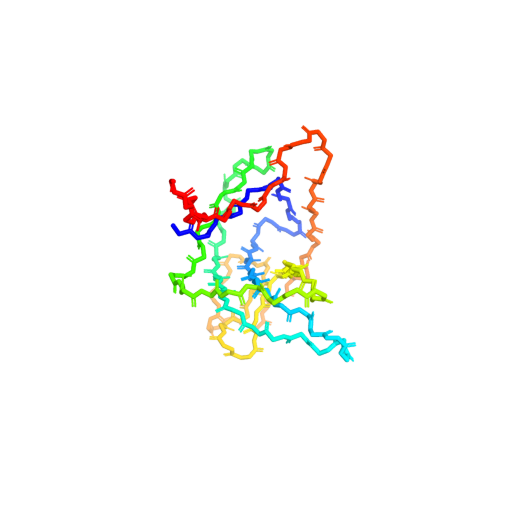9.717 1.00 73.38 105 ALA A C 1
ATOM 824 O O . ALA A 1 105 ? 7.133 11.198 8.578 1.00 73.38 105 ALA A O 1
ATOM 825 N N . GLY A 1 106 ? 7.498 11.887 10.682 1.00 70.69 106 GLY A N 1
ATOM 826 C CA . GLY A 1 106 ? 7.137 13.292 10.441 1.00 70.69 106 GLY A CA 1
ATOM 827 C C . GLY A 1 106 ? 5.636 13.605 10.400 1.00 70.69 106 GLY A C 1
ATOM 828 O O . GLY A 1 106 ? 5.272 14.698 9.988 1.00 70.69 106 GLY A O 1
ATOM 829 N N . GLY A 1 107 ? 4.762 12.676 10.810 1.00 71.00 107 GLY A N 1
ATOM 830 C CA . GLY A 1 107 ? 3.315 12.925 10.939 1.00 71.00 107 GLY A CA 1
ATOM 831 C C . GLY A 1 107 ? 2.543 13.041 9.618 1.00 71.00 107 GLY A C 1
ATOM 832 O O . GLY A 1 107 ? 1.356 13.336 9.640 1.00 71.00 107 GLY A O 1
ATOM 833 N N . LEU A 1 108 ? 3.192 12.795 8.476 1.00 77.94 108 LEU A N 1
ATOM 834 C CA . LEU A 1 108 ? 2.583 12.913 7.143 1.00 77.94 108 LEU A CA 1
ATOM 835 C C . LEU A 1 108 ? 1.841 11.651 6.680 1.00 77.94 108 LEU A C 1
ATOM 837 O O . LEU A 1 108 ? 1.123 11.702 5.678 1.00 77.94 108 LEU A O 1
ATOM 841 N N . SER A 1 109 ? 2.051 10.526 7.371 1.00 90.31 109 SER A N 1
ATOM 842 C CA . SER A 1 109 ? 1.382 9.259 7.076 1.00 90.31 109 SER A CA 1
ATOM 843 C C . SER A 1 109 ? 0.115 9.108 7.911 1.00 90.31 109 SER A C 1
ATOM 845 O O . SER A 1 109 ? 0.193 9.026 9.135 1.00 90.31 109 SER A O 1
ATOM 847 N N . GLU A 1 110 ? -1.038 9.029 7.256 1.00 92.56 110 GLU A N 1
ATOM 848 C CA . GLU A 1 110 ? -2.346 8.999 7.909 1.00 92.56 110 GLU A CA 1
ATOM 849 C C . GLU A 1 110 ? -3.348 8.081 7.195 1.00 92.56 110 GLU A C 1
ATOM 851 O O . GLU A 1 110 ? -3.323 7.904 5.975 1.00 92.56 110 GLU A O 1
ATOM 856 N N . LEU A 1 111 ? -4.265 7.519 7.987 1.00 94.00 111 LEU A N 1
ATOM 857 C CA . LEU A 1 111 ? -5.520 6.921 7.538 1.00 94.00 111 LEU A CA 1
ATOM 858 C C . LEU A 1 111 ? -6.649 7.842 8.001 1.00 94.00 111 LEU A C 1
ATOM 860 O O . LEU A 1 111 ? -6.886 7.981 9.199 1.00 94.00 111 LEU A O 1
ATOM 864 N N . VAL A 1 112 ? -7.356 8.440 7.050 1.00 94.38 112 VAL A N 1
ATOM 865 C CA . VAL A 1 112 ? -8.506 9.309 7.292 1.00 94.38 112 VAL A CA 1
ATOM 866 C C . VAL A 1 112 ? -9.774 8.496 7.072 1.00 94.38 112 VAL A C 1
ATOM 868 O O . VAL A 1 112 ? -10.050 8.034 5.962 1.00 94.38 112 VAL A O 1
ATOM 871 N N . LEU A 1 113 ? -10.551 8.311 8.138 1.00 94.31 113 LEU A N 1
ATOM 872 C CA . LEU A 1 113 ? -11.846 7.639 8.086 1.00 94.31 113 LEU A CA 1
ATOM 873 C C . LEU A 1 113 ? -12.967 8.685 8.107 1.00 94.31 113 LEU A C 1
ATOM 875 O O . LEU A 1 113 ? -12.944 9.566 8.967 1.00 94.31 113 LEU A O 1
ATOM 879 N N . PRO A 1 114 ? -13.958 8.602 7.201 1.00 91.38 114 PRO A N 1
ATOM 880 C CA . PRO A 1 114 ? -15.148 9.434 7.278 1.00 91.38 114 PRO A CA 1
ATOM 881 C C . PRO A 1 114 ? -15.993 8.945 8.455 1.00 91.38 114 PRO A C 1
ATOM 883 O O . PRO A 1 114 ? -16.752 7.986 8.334 1.00 91.38 114 PRO A O 1
ATOM 886 N N . VAL A 1 115 ? -15.809 9.567 9.615 1.00 87.25 115 VAL A N 1
ATOM 887 C CA . VAL A 1 115 ? -16.598 9.261 10.806 1.00 87.25 115 VAL A CA 1
ATOM 888 C C . VAL A 1 115 ? -17.878 10.084 10.780 1.00 87.25 115 VAL A C 1
ATOM 890 O O . VAL A 1 115 ? -17.846 11.297 10.572 1.00 87.25 115 VAL A O 1
ATOM 893 N N . GLN A 1 116 ? -19.012 9.424 10.988 1.00 77.56 116 GLN A N 1
ATOM 894 C CA . GLN A 1 116 ? -20.222 10.128 11.374 1.00 77.56 116 GLN A CA 1
ATOM 895 C C . GLN A 1 116 ? -20.027 10.531 12.837 1.00 77.56 116 GLN A C 1
ATOM 897 O O . GLN A 1 116 ? -19.872 9.670 13.701 1.00 77.56 116 GLN A O 1
ATOM 902 N N . VAL A 1 117 ? -19.926 11.831 13.097 1.00 71.69 117 VAL A N 1
ATOM 903 C CA . VAL A 1 117 ? -19.939 12.348 14.465 1.00 71.69 117 VAL A CA 1
ATOM 904 C C . VAL A 1 117 ? -21.408 12.515 14.818 1.00 71.69 117 VAL A C 1
ATOM 906 O O . VAL A 1 117 ? -22.091 13.323 14.188 1.00 71.69 117 VAL A O 1
ATOM 909 N N . ASP A 1 118 ? -21.908 11.708 15.750 1.00 67.56 118 ASP A N 1
ATOM 910 C CA . ASP A 1 118 ? -23.240 11.930 16.308 1.00 67.56 118 ASP A CA 1
ATOM 911 C C . ASP A 1 118 ? -23.244 13.314 16.983 1.00 67.56 118 ASP A C 1
ATOM 913 O O . ASP A 1 118 ? -22.348 13.622 17.775 1.00 67.56 118 ASP A O 1
ATOM 917 N N . ALA A 1 119 ? -24.192 14.166 16.581 1.00 48.12 119 ALA A N 1
ATOM 918 C CA . ALA A 1 119 ? -24.399 15.511 17.120 1.00 48.12 119 ALA A CA 1
ATOM 919 C C . ALA A 1 119 ? -25.170 15.480 18.445 1.00 48.12 119 ALA A C 1
ATOM 921 O O . ALA A 1 119 ? -26.060 14.608 18.585 1.00 48.12 119 ALA A O 1
#

InterPro domains:
  IPR008979 Galactose-binding-like domain superfamily [SSF49785] (2-115)
  IPR013736 Xaa-Pro dipeptidyl-peptidase, C-terminal [PF08530] (2-106)

pLDDT: mean 93.94, std 7.36, range [48.12, 98.75]

Organism: NCBI:txid63820